Protein AF-A0A2R7JYN2-F1 (afdb_monomer_lite)

Structure (mmCIF, N/CA/C/O backbone):
data_AF-A0A2R7JYN2-F1
#
_entry.id   AF-A0A2R7JYN2-F1
#
loop_
_atom_site.group_PDB
_atom_site.id
_atom_site.type_symbol
_atom_site.label_atom_id
_atom_site.label_alt_id
_atom_site.label_comp_id
_atom_site.label_asym_id
_atom_site.label_entity_id
_atom_site.label_seq_id
_atom_site.pdbx_PDB_ins_code
_atom_site.Cartn_x
_atom_site.Cartn_y
_atom_site.Cartn_z
_atom_site.occupancy
_atom_site.B_iso_or_equiv
_atom_site.auth_seq_id
_atom_site.auth_comp_id
_atom_site.auth_asym_id
_atom_site.auth_atom_id
_atom_site.pdbx_PDB_model_num
ATOM 1 N N . MET A 1 1 ? 9.095 3.124 -20.237 1.00 51.78 1 MET A N 1
ATOM 2 C CA . MET A 1 1 ? 8.818 3.982 -19.064 1.00 51.78 1 MET A CA 1
ATOM 3 C C . MET A 1 1 ? 8.529 3.073 -17.884 1.00 51.78 1 MET A C 1
ATOM 5 O O . MET A 1 1 ? 7.940 2.028 -18.105 1.00 51.78 1 MET A O 1
ATOM 9 N N . ALA A 1 2 ? 8.998 3.399 -16.679 1.00 61.06 2 ALA A N 1
ATOM 10 C CA . ALA A 1 2 ? 8.662 2.615 -15.492 1.00 61.06 2 ALA A CA 1
ATOM 11 C C . ALA A 1 2 ? 7.290 3.066 -14.977 1.00 61.06 2 ALA A C 1
ATOM 13 O O . ALA A 1 2 ? 7.148 4.231 -14.602 1.00 61.06 2 ALA A O 1
ATOM 14 N N . ASP A 1 3 ? 6.309 2.165 -14.974 1.00 77.81 3 ASP A N 1
ATOM 15 C CA . ASP A 1 3 ? 4.997 2.400 -14.371 1.00 77.81 3 ASP A CA 1
ATOM 16 C C . ASP A 1 3 ? 5.158 2.605 -12.862 1.00 77.81 3 ASP A C 1
ATOM 18 O O . ASP A 1 3 ? 5.469 1.678 -12.105 1.00 77.81 3 ASP A O 1
ATOM 22 N N . ARG A 1 4 ? 5.009 3.861 -12.433 1.00 82.38 4 ARG A N 1
ATOM 23 C CA . ARG A 1 4 ? 4.996 4.244 -11.023 1.00 82.38 4 ARG A CA 1
ATOM 24 C C . ARG A 1 4 ? 3.560 4.236 -10.540 1.00 82.38 4 ARG A C 1
ATOM 26 O O . ARG A 1 4 ? 2.715 4.930 -11.095 1.00 82.38 4 ARG A O 1
ATOM 33 N N . ILE A 1 5 ? 3.309 3.490 -9.477 1.00 85.81 5 ILE A N 1
ATOM 34 C CA . ILE A 1 5 ? 2.005 3.410 -8.834 1.00 85.81 5 ILE A CA 1
ATOM 35 C C . ILE A 1 5 ? 2.072 3.983 -7.429 1.00 85.81 5 ILE A C 1
ATOM 37 O O . ILE A 1 5 ? 3.098 3.926 -6.746 1.00 85.81 5 ILE A O 1
ATOM 41 N N . ARG A 1 6 ? 0.950 4.541 -6.984 1.00 88.38 6 ARG A N 1
ATOM 42 C CA . ARG A 1 6 ? 0.793 5.005 -5.610 1.00 88.38 6 ARG A CA 1
ATOM 43 C C . ARG A 1 6 ? 0.183 3.889 -4.784 1.00 88.38 6 ARG A C 1
ATOM 45 O O . ARG A 1 6 ? -0.895 3.381 -5.087 1.00 88.38 6 ARG A O 1
ATOM 52 N N . LEU A 1 7 ? 0.898 3.521 -3.736 1.00 89.56 7 LEU A N 1
ATOM 53 C CA . LEU A 1 7 ? 0.530 2.476 -2.802 1.00 89.56 7 LEU A CA 1
ATOM 54 C C . LEU A 1 7 ? 0.116 3.116 -1.483 1.00 89.56 7 LEU A C 1
ATOM 56 O O . LEU A 1 7 ? 0.757 4.046 -0.996 1.00 89.56 7 LEU A O 1
ATOM 60 N N . TYR A 1 8 ? -0.945 2.592 -0.892 1.00 91.75 8 TYR A N 1
ATOM 61 C CA . TYR A 1 8 ? -1.390 2.896 0.455 1.00 91.75 8 TYR A CA 1
ATOM 62 C C . TYR A 1 8 ? -1.215 1.669 1.335 1.00 91.75 8 TYR A C 1
ATOM 64 O O . TYR A 1 8 ? -1.581 0.564 0.938 1.00 91.75 8 TYR A O 1
ATOM 72 N N . ASN A 1 9 ? -0.689 1.871 2.539 1.00 93.56 9 ASN A N 1
ATOM 73 C CA . ASN A 1 9 ? -0.686 0.853 3.575 1.00 93.56 9 ASN A CA 1
ATOM 74 C C . ASN A 1 9 ? -1.913 1.048 4.487 1.00 93.56 9 ASN A C 1
ATOM 76 O O . ASN A 1 9 ? -1.866 1.900 5.374 1.00 93.56 9 ASN A O 1
ATOM 80 N N . PRO A 1 10 ? -3.003 0.273 4.320 1.00 90.12 10 PRO A N 1
ATOM 81 C CA . PRO A 1 10 ? -4.177 0.373 5.188 1.00 90.12 10 PRO A CA 1
ATOM 82 C C . PRO A 1 10 ? -3.944 -0.211 6.591 1.00 90.12 10 PRO A C 1
ATOM 84 O O . PRO A 1 10 ? -4.828 -0.141 7.445 1.00 90.12 10 PRO A O 1
ATOM 87 N N . ARG A 1 11 ? -2.787 -0.835 6.845 1.00 89.75 11 ARG A N 1
ATOM 88 C CA . ARG A 1 11 ? -2.494 -1.519 8.105 1.00 89.75 11 ARG A CA 1
ATOM 89 C C . ARG A 1 11 ? -1.929 -0.542 9.135 1.00 89.75 11 ARG A C 1
ATOM 91 O O . ARG A 1 11 ? -1.279 0.446 8.811 1.00 89.75 11 ARG A O 1
ATOM 98 N N . GLN A 1 12 ? -2.113 -0.899 10.404 1.00 92.75 12 GLN A N 1
ATOM 99 C CA . GLN A 1 12 ? -1.505 -0.232 11.565 1.00 92.75 12 GLN A CA 1
ATOM 100 C C . GLN A 1 12 ? -0.046 -0.667 11.807 1.00 92.75 12 GLN A C 1
ATOM 102 O O . GLN A 1 12 ? 0.552 -0.311 12.817 1.00 92.75 12 GLN A O 1
ATOM 107 N N . GLN A 1 13 ? 0.532 -1.458 10.899 1.00 92.81 13 GLN A N 1
ATOM 108 C CA . GLN A 1 13 ? 1.907 -1.951 10.973 1.00 92.81 13 GLN A CA 1
ATOM 109 C C . GLN A 1 13 ? 2.673 -1.554 9.705 1.00 92.81 13 GLN A C 1
ATOM 111 O O . GLN A 1 13 ? 2.057 -1.492 8.635 1.00 92.81 13 GLN A O 1
ATOM 116 N N . PRO A 1 14 ? 3.988 -1.290 9.798 1.00 92.38 14 PRO A N 1
ATOM 117 C CA . PRO A 1 14 ? 4.812 -1.011 8.629 1.00 92.38 14 PRO A CA 1
ATOM 118 C C . PRO A 1 14 ? 4.892 -2.230 7.699 1.00 92.38 14 PRO A C 1
ATOM 120 O O . PRO A 1 14 ? 4.854 -3.374 8.152 1.00 92.38 14 PRO A O 1
ATOM 123 N N . VAL A 1 15 ? 5.001 -1.977 6.394 1.00 91.31 15 VAL A N 1
ATOM 124 C CA . VAL A 1 15 ? 5.179 -3.009 5.360 1.00 91.31 15 VAL A CA 1
ATOM 125 C C . VAL A 1 15 ? 6.520 -2.795 4.673 1.00 91.31 15 VAL A C 1
ATOM 127 O O . VAL A 1 15 ? 6.802 -1.696 4.201 1.00 91.31 15 VAL A O 1
ATOM 130 N N . GLU A 1 16 ? 7.336 -3.841 4.600 1.00 91.25 16 GLU A N 1
ATOM 131 C CA . GLU A 1 16 ? 8.651 -3.794 3.962 1.00 91.25 16 GLU A CA 1
ATOM 132 C C . GLU A 1 16 ? 8.566 -4.248 2.499 1.00 91.25 16 GLU A C 1
ATOM 134 O O . GLU A 1 16 ? 7.999 -5.292 2.167 1.00 91.25 16 GLU A O 1
ATOM 139 N N . LEU A 1 17 ? 9.145 -3.445 1.615 1.00 87.38 17 LEU A N 1
ATOM 140 C CA . LEU A 1 17 ? 9.306 -3.693 0.188 1.00 87.38 17 LEU A CA 1
ATOM 141 C C . LEU A 1 17 ? 10.787 -3.930 -0.085 1.00 87.38 17 LEU A C 1
ATOM 143 O O . LEU A 1 17 ? 11.619 -3.099 0.256 1.00 87.38 17 LEU A O 1
ATOM 147 N N . HIS A 1 18 ? 11.122 -5.069 -0.678 1.00 84.56 18 HIS A N 1
ATOM 148 C CA . HIS A 1 18 ? 12.491 -5.497 -0.941 1.00 84.56 18 HIS A CA 1
ATOM 149 C C . HIS A 1 18 ? 12.685 -5.559 -2.453 1.00 84.56 18 HIS A C 1
ATOM 151 O O . HIS A 1 18 ? 12.223 -6.496 -3.106 1.00 84.56 18 HIS A O 1
ATOM 157 N N . LEU A 1 19 ? 13.360 -4.559 -3.013 1.00 77.06 19 LEU A N 1
ATOM 158 C CA . LEU A 1 19 ? 13.567 -4.428 -4.453 1.00 77.06 19 LEU A CA 1
ATOM 159 C C . LEU A 1 19 ? 15.033 -4.155 -4.756 1.00 77.06 19 LEU A C 1
ATOM 161 O O . LEU A 1 19 ? 15.606 -3.203 -4.241 1.00 77.06 19 LEU A O 1
ATOM 165 N N . ASP A 1 20 ? 15.633 -5.023 -5.572 1.00 76.62 20 ASP A N 1
ATOM 166 C CA . ASP A 1 20 ? 17.000 -4.877 -6.092 1.00 76.62 20 ASP A CA 1
ATOM 167 C C . ASP A 1 20 ? 18.061 -4.584 -5.012 1.00 76.62 20 ASP A C 1
ATOM 169 O O . ASP A 1 20 ? 18.972 -3.781 -5.194 1.00 76.62 20 ASP A O 1
ATOM 173 N N . GLY A 1 21 ? 17.936 -5.236 -3.851 1.00 79.62 21 GLY A N 1
ATOM 174 C CA . GLY A 1 21 ? 18.854 -5.061 -2.718 1.00 79.62 21 GLY A CA 1
ATOM 175 C C . GLY A 1 21 ? 18.572 -3.835 -1.843 1.00 79.62 21 GLY A C 1
ATOM 176 O O . GLY A 1 21 ? 19.286 -3.609 -0.869 1.00 79.62 21 GLY A O 1
ATOM 177 N N . VAL A 1 22 ? 17.521 -3.072 -2.143 1.00 82.69 22 VAL A N 1
ATOM 178 C CA . VAL A 1 22 ? 17.044 -1.946 -1.337 1.00 82.69 22 VAL A CA 1
ATOM 179 C C . VAL A 1 22 ? 15.783 -2.352 -0.579 1.00 82.69 22 VAL A C 1
ATOM 181 O O . VAL A 1 22 ? 14.876 -2.974 -1.135 1.00 82.69 22 VAL A O 1
ATOM 184 N N . VAL A 1 23 ? 15.719 -1.975 0.699 1.00 87.69 23 VAL A N 1
ATOM 185 C CA . VAL A 1 23 ? 14.521 -2.129 1.530 1.00 87.69 23 VAL A CA 1
ATOM 186 C C . VAL A 1 23 ? 13.841 -0.771 1.672 1.00 87.69 23 VAL A C 1
ATOM 188 O O . VAL A 1 23 ? 14.425 0.179 2.188 1.00 87.69 23 VAL A O 1
ATOM 191 N N . CYS A 1 24 ? 12.599 -0.677 1.210 1.00 86.81 24 CYS A N 1
ATOM 192 C CA . CYS A 1 24 ? 11.725 0.468 1.409 1.00 86.81 24 CYS A CA 1
ATOM 193 C C . CYS A 1 24 ? 10.657 0.101 2.442 1.00 86.81 24 CYS A C 1
ATOM 195 O O . CYS A 1 24 ? 9.945 -0.887 2.286 1.00 86.81 24 CYS A O 1
ATOM 197 N N . VAL A 1 25 ? 10.534 0.892 3.504 1.00 90.62 25 VAL A N 1
ATOM 198 C CA . VAL A 1 25 ? 9.528 0.669 4.547 1.00 90.62 25 VAL A CA 1
ATOM 199 C C . VAL A 1 25 ? 8.366 1.622 4.316 1.00 90.62 25 VAL A C 1
ATOM 201 O O . VAL A 1 25 ? 8.549 2.837 4.338 1.00 90.62 25 VAL A O 1
ATOM 204 N N . VAL A 1 26 ? 7.167 1.077 4.119 1.00 89.75 26 VAL A N 1
ATOM 205 C CA . VAL A 1 26 ? 5.923 1.843 4.008 1.00 89.75 26 VAL A CA 1
ATOM 206 C C . VAL A 1 26 ? 5.310 1.974 5.403 1.00 89.75 26 VAL A C 1
ATOM 208 O O . VAL A 1 26 ? 4.837 0.969 5.949 1.00 89.75 26 VAL A O 1
ATOM 211 N N . PRO A 1 27 ? 5.295 3.177 6.005 1.00 90.88 27 PRO A N 1
ATOM 212 C CA . PRO A 1 27 ? 4.744 3.367 7.341 1.00 90.88 27 PRO A CA 1
ATOM 213 C C . PRO A 1 27 ? 3.247 3.017 7.401 1.00 90.88 27 PRO A C 1
ATOM 215 O O . PRO A 1 27 ? 2.567 3.001 6.368 1.00 90.88 27 PRO A O 1
ATOM 218 N N . PRO A 1 28 ? 2.710 2.734 8.598 1.00 92.81 28 PRO A N 1
ATOM 219 C CA . PRO A 1 28 ? 1.286 2.478 8.764 1.00 92.81 28 PRO A CA 1
ATOM 220 C C . PRO A 1 28 ? 0.455 3.688 8.341 1.00 92.81 28 PRO A C 1
ATOM 222 O O . PRO A 1 28 ? 0.819 4.829 8.630 1.00 92.81 28 PRO A O 1
ATOM 225 N N . LEU A 1 29 ? -0.662 3.437 7.655 1.00 90.75 29 LEU A N 1
ATOM 226 C CA . LEU A 1 29 ? -1.576 4.467 7.144 1.00 90.75 29 LEU A CA 1
ATOM 227 C C . LEU A 1 29 ? -0.907 5.521 6.244 1.00 90.75 29 LEU A C 1
ATOM 229 O O . LEU A 1 29 ? -1.469 6.597 6.023 1.00 90.75 29 LEU A O 1
ATOM 233 N N . ALA A 1 30 ? 0.276 5.224 5.708 1.00 89.81 30 ALA A N 1
ATOM 234 C CA . ALA A 1 30 ? 1.012 6.118 4.833 1.00 89.81 30 ALA A CA 1
ATOM 235 C C . ALA A 1 30 ? 0.857 5.724 3.363 1.00 89.81 30 ALA A C 1
ATOM 237 O O . ALA A 1 30 ? 0.440 4.616 3.010 1.00 89.81 30 ALA A O 1
ATOM 238 N N . ARG A 1 31 ? 1.195 6.680 2.498 1.00 89.19 31 ARG A N 1
ATOM 239 C CA . ARG A 1 31 ? 1.183 6.532 1.044 1.00 89.19 31 ARG A CA 1
ATOM 240 C C . ARG A 1 31 ? 2.609 6.635 0.531 1.00 89.19 31 ARG A C 1
ATOM 242 O O . ARG A 1 31 ? 3.358 7.489 0.998 1.00 89.19 31 ARG A O 1
ATOM 249 N N . VAL A 1 32 ? 2.958 5.802 -0.437 1.00 88.19 32 VAL A N 1
ATOM 250 C CA . VAL A 1 32 ? 4.268 5.819 -1.088 1.00 88.19 32 VAL A CA 1
ATOM 251 C C . VAL A 1 32 ? 4.092 5.695 -2.595 1.00 88.19 32 VAL A C 1
ATOM 253 O O . VAL A 1 32 ? 3.174 5.028 -3.067 1.00 88.19 32 VAL A O 1
ATOM 256 N N . GLU A 1 33 ? 4.960 6.348 -3.356 1.00 88.50 33 GLU A N 1
ATOM 257 C CA . GLU A 1 33 ? 5.062 6.121 -4.794 1.00 88.50 33 GLU A CA 1
ATOM 258 C C . GLU A 1 33 ? 6.151 5.080 -5.043 1.00 88.50 33 GLU A C 1
ATOM 260 O O . GLU A 1 33 ? 7.263 5.204 -4.529 1.00 88.50 33 GLU A O 1
ATOM 265 N N . HIS A 1 34 ? 5.818 4.037 -5.796 1.00 85.88 34 HIS A N 1
ATOM 266 C CA . HIS A 1 34 ? 6.726 2.930 -6.047 1.00 85.88 34 HIS A CA 1
ATOM 267 C C . HIS A 1 34 ? 6.619 2.445 -7.492 1.00 85.88 34 HIS A C 1
ATOM 269 O O . HIS A 1 34 ? 5.546 2.457 -8.091 1.00 85.88 34 HIS A O 1
ATOM 275 N N . VAL A 1 35 ? 7.732 1.977 -8.056 1.00 85.38 35 VAL A N 1
ATOM 276 C CA . VAL A 1 35 ? 7.729 1.265 -9.341 1.00 85.38 35 VAL A CA 1
ATOM 277 C C . VAL A 1 35 ? 7.029 -0.085 -9.176 1.00 85.38 35 VAL A C 1
ATOM 279 O O . VAL A 1 35 ? 7.303 -0.803 -8.207 1.00 85.38 35 VAL A O 1
ATOM 282 N N . CYS A 1 36 ? 6.141 -0.427 -10.112 1.00 81.81 36 CYS A N 1
ATOM 283 C CA . CYS A 1 36 ? 5.492 -1.735 -10.160 1.00 81.81 36 CYS A CA 1
ATOM 284 C C . CYS A 1 36 ? 6.520 -2.872 -10.159 1.00 81.81 36 CYS A C 1
ATOM 286 O O . CYS A 1 36 ? 7.463 -2.883 -10.948 1.00 81.81 36 CYS A O 1
ATOM 288 N N . SER A 1 37 ? 6.309 -3.862 -9.292 1.00 84.62 37 SER A N 1
ATOM 289 C CA . SER A 1 37 ? 7.142 -5.060 -9.223 1.00 84.62 37 SER A CA 1
ATOM 290 C C . SER A 1 37 ? 6.327 -6.295 -8.849 1.00 84.62 37 SER A C 1
ATOM 292 O O . SER A 1 37 ? 5.222 -6.200 -8.306 1.00 84.62 37 SER A O 1
ATOM 294 N N . GLY A 1 38 ? 6.890 -7.483 -9.085 1.00 85.62 38 GLY A N 1
ATOM 295 C CA . GLY A 1 38 ? 6.231 -8.746 -8.739 1.00 85.62 38 GLY A CA 1
ATOM 296 C C . GLY A 1 38 ? 5.969 -8.923 -7.236 1.00 85.62 38 GLY A C 1
ATOM 297 O O . GLY A 1 38 ? 5.037 -9.632 -6.855 1.00 85.62 38 GLY A O 1
ATOM 298 N N . GLN A 1 39 ? 6.758 -8.279 -6.366 1.00 87.06 39 GLN A N 1
ATOM 299 C CA . GLN A 1 39 ? 6.496 -8.272 -4.923 1.00 87.06 39 GLN A CA 1
ATOM 300 C C . GLN A 1 39 ? 5.328 -7.344 -4.581 1.00 87.06 39 GLN A C 1
ATOM 302 O O . GLN A 1 39 ? 4.443 -7.736 -3.824 1.00 87.06 39 GLN A O 1
ATOM 307 N N . VAL A 1 40 ? 5.286 -6.151 -5.181 1.00 87.12 40 VAL A N 1
ATOM 308 C CA . VAL A 1 40 ? 4.183 -5.199 -5.002 1.00 87.12 40 VAL A CA 1
ATOM 309 C C . VAL A 1 40 ? 2.858 -5.825 -5.439 1.00 87.12 40 VAL A C 1
ATOM 311 O O . VAL A 1 40 ? 1.891 -5.775 -4.685 1.00 87.12 40 VAL A O 1
ATOM 314 N N . HIS A 1 41 ? 2.828 -6.523 -6.579 1.00 87.44 41 HIS A N 1
ATOM 315 C CA . HIS A 1 41 ? 1.643 -7.268 -7.024 1.00 87.44 41 HIS A CA 1
ATOM 316 C C . HIS A 1 41 ? 1.185 -8.314 -6.001 1.00 87.44 41 HIS A C 1
ATOM 318 O O . HIS A 1 41 ? -0.009 -8.431 -5.735 1.00 87.44 41 HIS A O 1
ATOM 324 N N . ARG A 1 42 ? 2.117 -9.052 -5.383 1.00 87.75 42 ARG A N 1
ATOM 325 C CA . ARG A 1 42 ? 1.787 -10.011 -4.316 1.00 87.75 42 ARG A CA 1
ATOM 326 C C . ARG A 1 42 ? 1.244 -9.324 -3.063 1.00 87.75 42 ARG A C 1
ATOM 328 O O . ARG A 1 42 ? 0.285 -9.815 -2.473 1.00 87.75 42 ARG A O 1
ATOM 335 N N . LEU A 1 43 ? 1.818 -8.194 -2.659 1.00 87.44 43 LEU A N 1
ATOM 336 C CA . LEU A 1 43 ? 1.345 -7.427 -1.500 1.00 87.44 43 LEU 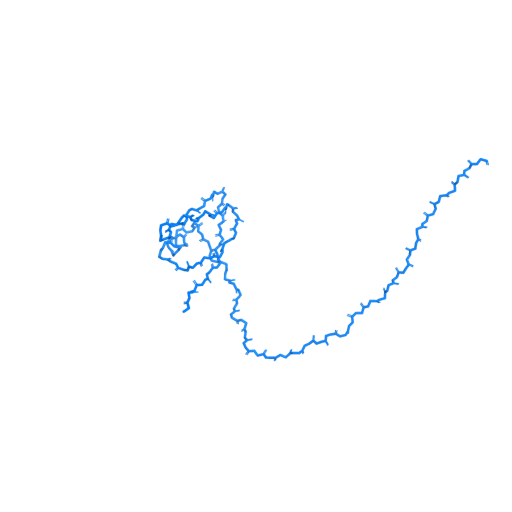A CA 1
ATOM 337 C C . LEU A 1 43 ? -0.037 -6.811 -1.735 1.00 87.44 43 LEU A C 1
ATOM 339 O O . LEU A 1 43 ? -0.844 -6.764 -0.812 1.00 87.44 43 LEU A O 1
ATOM 343 N N . ILE A 1 44 ? -0.342 -6.413 -2.969 1.00 89.06 44 ILE A N 1
ATOM 344 C CA . ILE A 1 44 ? -1.689 -5.992 -3.361 1.00 89.06 44 ILE A CA 1
ATOM 345 C C . ILE A 1 44 ? -2.653 -7.183 -3.330 1.00 89.06 44 ILE A C 1
ATOM 347 O O . ILE A 1 44 ? -3.703 -7.107 -2.700 1.00 89.06 44 ILE A O 1
ATOM 351 N N . ALA A 1 45 ? -2.278 -8.312 -3.940 1.00 87.62 45 ALA A N 1
ATOM 352 C CA . ALA A 1 45 ? -3.112 -9.516 -3.989 1.00 87.62 45 ALA A CA 1
ATOM 353 C C . ALA A 1 45 ? -3.430 -10.089 -2.595 1.00 87.62 45 ALA A C 1
ATOM 355 O O . ALA A 1 45 ? -4.500 -10.648 -2.380 1.00 87.62 45 ALA A O 1
ATOM 356 N N . THR A 1 46 ? -2.511 -9.934 -1.639 1.00 89.00 46 THR A N 1
ATOM 357 C CA . THR A 1 46 ? -2.692 -10.343 -0.233 1.00 89.00 46 THR A CA 1
ATOM 358 C C . THR A 1 46 ? -3.398 -9.292 0.626 1.00 89.00 46 THR A C 1
ATOM 360 O O . THR A 1 46 ? -3.669 -9.547 1.798 1.00 89.00 46 THR A O 1
ATOM 363 N N . GLY A 1 47 ? -3.691 -8.110 0.076 1.00 86.56 47 GLY A N 1
ATOM 364 C CA . GLY A 1 47 ? -4.325 -7.002 0.794 1.00 86.56 47 GLY A CA 1
ATOM 365 C C . GLY A 1 47 ? -3.402 -6.258 1.766 1.00 86.56 47 GLY A C 1
ATOM 366 O O . GLY A 1 47 ? -3.878 -5.453 2.565 1.00 86.56 47 GLY A O 1
ATOM 367 N N . ALA A 1 48 ? -2.090 -6.504 1.721 1.00 88.12 48 ALA A N 1
ATOM 368 C CA . ALA A 1 48 ? -1.116 -5.791 2.542 1.00 88.12 48 ALA A CA 1
ATOM 369 C C . ALA A 1 48 ? -0.923 -4.333 2.095 1.00 88.12 48 ALA A C 1
ATOM 371 O O . ALA A 1 48 ? -0.673 -3.470 2.934 1.00 88.12 48 ALA A O 1
ATOM 372 N N . LEU A 1 49 ? -1.058 -4.066 0.793 1.00 90.00 49 LEU A N 1
ATOM 373 C CA . LEU A 1 49 ? -1.026 -2.731 0.194 1.00 90.00 49 LEU A CA 1
ATOM 374 C C . LEU A 1 49 ? -2.232 -2.544 -0.730 1.00 90.00 49 LEU A C 1
ATOM 376 O O . LEU A 1 49 ? -2.759 -3.504 -1.282 1.00 90.00 49 LEU A O 1
ATOM 380 N N . GLN A 1 50 ? -2.660 -1.301 -0.916 1.00 89.56 50 GLN A N 1
ATOM 381 C CA . GLN A 1 50 ? -3.735 -0.933 -1.835 1.00 89.56 50 GLN A CA 1
ATOM 382 C C . GLN A 1 50 ? -3.211 0.042 -2.880 1.00 89.56 50 GLN A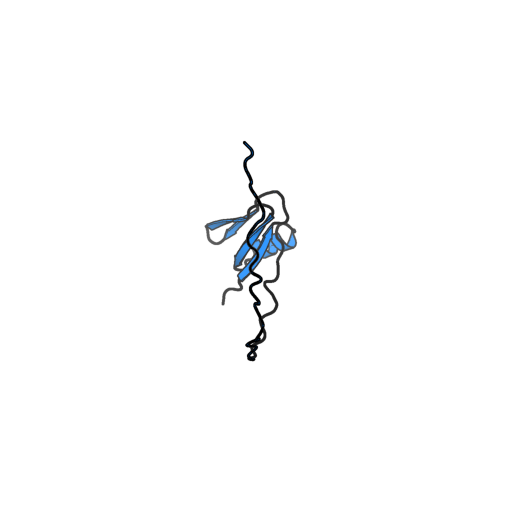 C 1
ATOM 384 O O . GLN A 1 50 ? -2.468 0.964 -2.547 1.00 89.56 50 GLN A O 1
ATOM 389 N N . VAL A 1 51 ? -3.609 -0.140 -4.137 1.00 88.69 51 VAL A N 1
ATOM 390 C CA . VAL A 1 51 ? -3.336 0.849 -5.183 1.00 88.69 51 VAL A CA 1
ATOM 391 C C . VAL A 1 51 ? -4.348 1.975 -5.038 1.00 88.69 51 VAL A C 1
ATOM 393 O O . VAL A 1 51 ? -5.554 1.744 -5.047 1.00 88.69 51 VAL A O 1
ATOM 396 N N . ILE A 1 52 ? -3.847 3.193 -4.885 1.00 84.81 52 ILE A N 1
ATOM 397 C CA . ILE A 1 52 ? -4.648 4.414 -4.960 1.00 84.81 52 ILE A CA 1
ATOM 398 C C . ILE A 1 52 ? -4.311 5.034 -6.302 1.00 84.81 52 ILE A C 1
ATOM 400 O O . ILE A 1 52 ? -3.299 5.719 -6.435 1.00 84.81 52 ILE A O 1
ATOM 404 N N . ASP A 1 53 ? -5.127 4.709 -7.300 1.00 70.19 53 ASP A N 1
ATOM 405 C CA . ASP A 1 53 ? -4.969 5.179 -8.671 1.00 70.19 53 ASP A CA 1
ATOM 406 C C . ASP A 1 53 ? -4.705 6.690 -8.687 1.00 70.19 53 ASP A C 1
ATOM 408 O O . ASP A 1 53 ? -5.438 7.490 -8.092 1.00 70.19 53 ASP A O 1
ATOM 412 N N . ALA A 1 54 ? -3.595 7.085 -9.303 1.00 55.25 54 ALA A N 1
ATOM 413 C CA . ALA A 1 54 ? -3.132 8.461 -9.327 1.00 55.25 54 ALA A CA 1
ATOM 414 C C . ALA A 1 54 ? -3.875 9.258 -10.401 1.00 55.25 54 ALA A C 1
ATOM 416 O O . ALA A 1 54 ? -3.224 9.827 -11.261 1.00 55.25 54 ALA A O 1
ATOM 417 N N . ALA A 1 55 ? -5.205 9.333 -10.307 1.00 46.78 55 ALA A N 1
ATOM 418 C CA . ALA A 1 55 ? -6.089 9.959 -11.290 1.00 46.78 55 ALA A CA 1
ATOM 419 C C . ALA A 1 55 ? -5.983 9.342 -12.709 1.00 46.78 55 ALA A C 1
ATOM 421 O O . ALA A 1 55 ? -4.930 8.857 -13.119 1.00 46.78 55 ALA A O 1
ATOM 422 N N . PRO A 1 56 ? -7.077 9.340 -13.492 1.00 45.78 56 PRO A N 1
ATOM 423 C CA . PRO A 1 56 ? -6.997 8.991 -14.910 1.00 45.78 56 PRO A CA 1
ATOM 424 C C . PRO A 1 56 ? -5.938 9.868 -15.599 1.00 45.78 56 PRO A C 1
ATOM 426 O O . PRO A 1 56 ? -5.729 11.001 -15.145 1.00 45.78 56 PRO A O 1
ATOM 429 N N . PRO A 1 57 ? -5.276 9.392 -16.675 1.00 45.91 57 PRO A N 1
ATOM 430 C CA . PRO A 1 57 ? -4.386 10.241 -17.455 1.00 45.91 57 PRO A CA 1
ATOM 431 C C . PRO A 1 57 ? -5.153 11.520 -17.778 1.00 45.91 57 PRO A C 1
ATOM 433 O O . PRO A 1 57 ? -6.253 11.457 -18.333 1.00 45.91 57 PRO A O 1
ATOM 436 N N . ALA A 1 58 ? -4.627 12.662 -17.328 1.00 45.06 58 ALA A N 1
ATOM 437 C CA . ALA A 1 58 ? -5.188 13.948 -17.690 1.00 45.06 58 ALA A CA 1
ATOM 438 C C . ALA A 1 58 ? -5.260 13.947 -19.213 1.00 45.06 58 ALA A C 1
ATOM 440 O O . ALA A 1 58 ? -4.234 13.783 -19.874 1.00 45.06 58 ALA A O 1
ATOM 441 N N . ALA A 1 59 ? -6.486 14.017 -19.730 1.00 46.78 59 ALA A N 1
ATOM 442 C CA . ALA A 1 59 ? -6.731 14.175 -21.143 1.00 46.78 59 ALA A CA 1
ATOM 443 C C . ALA A 1 59 ? -5.798 15.279 -21.644 1.00 46.78 59 ALA A C 1
ATOM 445 O O . ALA A 1 59 ? -5.805 16.395 -21.115 1.00 46.78 59 ALA A O 1
ATOM 446 N N . GLU A 1 60 ? -4.962 14.947 -22.621 1.00 50.16 60 GLU A N 1
ATOM 447 C CA . GLU A 1 60 ? -4.445 15.953 -23.527 1.00 50.16 60 GLU A CA 1
ATOM 448 C C . GLU A 1 60 ? -5.676 16.618 -24.149 1.00 50.16 60 GLU A C 1
ATOM 450 O O . GLU A 1 60 ? -6.301 16.025 -25.018 1.00 50.16 60 GLU A O 1
ATOM 455 N N . ASP A 1 61 ? -6.104 17.772 -23.637 1.00 45.03 61 ASP A N 1
ATOM 456 C CA . ASP A 1 61 ? -6.482 18.881 -24.503 1.00 45.03 61 ASP A CA 1
ATOM 457 C C . ASP A 1 61 ? -6.580 20.205 -23.741 1.00 45.03 61 ASP A C 1
ATOM 459 O O . ASP A 1 61 ? -7.024 20.310 -22.596 1.00 45.03 61 ASP A O 1
ATOM 463 N N . SER A 1 62 ? -6.113 21.227 -24.437 1.00 52.31 62 SER A N 1
ATOM 464 C CA . SER A 1 62 ? -6.116 22.633 -24.080 1.00 52.31 62 SER A CA 1
ATOM 465 C C . SER A 1 62 ? -7.509 23.152 -23.707 1.00 52.31 62 SER A C 1
ATOM 467 O O . SER A 1 62 ? -8.480 22.826 -24.371 1.00 52.31 62 SER A O 1
ATOM 469 N N . ALA A 1 63 ? -7.592 24.072 -22.740 1.00 48.59 63 ALA A N 1
ATOM 470 C CA . ALA A 1 63 ? -8.314 25.348 -22.886 1.00 48.59 63 ALA A CA 1
ATOM 471 C C . ALA A 1 63 ? -8.411 26.094 -21.545 1.00 48.59 63 ALA A C 1
ATOM 473 O O . ALA A 1 63 ? -9.218 25.789 -20.675 1.00 48.59 63 ALA A O 1
ATOM 474 N N . ASN A 1 64 ? -7.562 27.112 -21.421 1.00 53.50 64 ASN A N 1
ATOM 475 C CA . ASN A 1 64 ? -7.905 28.466 -20.991 1.00 53.50 64 ASN A CA 1
ATOM 476 C C . ASN A 1 64 ? -9.163 28.647 -20.104 1.00 53.50 64 ASN A C 1
ATOM 478 O O . ASN A 1 64 ? -10.285 28.694 -20.601 1.00 53.50 64 ASN A O 1
ATOM 482 N N . ALA A 1 65 ? -8.959 28.909 -18.811 1.00 45.97 65 ALA A N 1
ATOM 483 C CA . ALA A 1 65 ? -9.967 29.536 -17.959 1.00 45.97 65 ALA A CA 1
ATOM 484 C C . ALA A 1 65 ? -9.304 30.528 -16.990 1.00 45.97 65 ALA A C 1
ATOM 486 O O . ALA A 1 65 ? -9.175 30.287 -15.790 1.00 45.97 65 ALA A O 1
ATOM 487 N N . THR A 1 66 ? -8.873 31.675 -17.518 1.00 50.56 66 THR A N 1
ATOM 488 C CA . THR A 1 66 ? 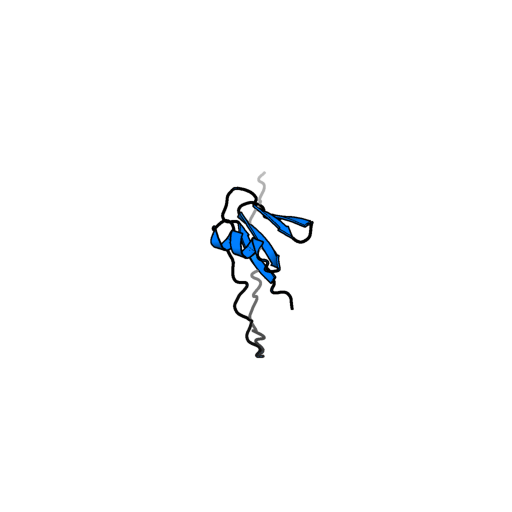-8.684 32.890 -16.716 1.00 50.56 66 THR A CA 1
ATOM 489 C C . THR A 1 66 ? -10.053 33.331 -16.194 1.00 50.56 66 THR A C 1
ATOM 491 O O . THR A 1 66 ? -10.825 33.966 -16.906 1.00 50.56 66 THR A O 1
ATOM 494 N N . GLY A 1 67 ? -10.385 32.959 -14.959 1.00 47.44 67 GLY A N 1
ATOM 495 C CA . GLY A 1 67 ? -11.570 33.470 -14.271 1.00 47.44 67 GLY A CA 1
ATOM 496 C C 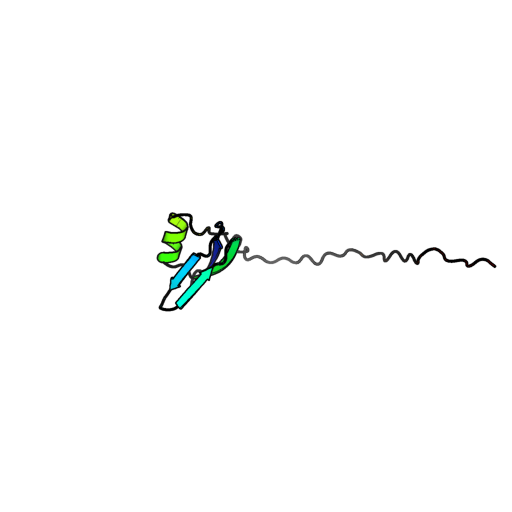. GLY A 1 67 ? -11.317 34.875 -13.705 1.00 47.44 67 GLY A C 1
ATOM 497 O O . GLY A 1 67 ? -10.333 35.055 -12.987 1.00 47.44 67 GLY A O 1
ATOM 498 N N . PRO A 1 68 ? -12.178 35.875 -13.968 1.00 65.75 68 PRO A N 1
ATOM 499 C CA . PRO A 1 68 ? -12.155 37.146 -13.261 1.00 65.75 68 PRO A CA 1
ATOM 500 C C . PRO A 1 68 ? -13.191 37.115 -12.129 1.00 65.75 68 PRO A C 1
ATOM 502 O O . PRO A 1 68 ? -14.384 37.036 -12.398 1.00 65.75 68 PRO A O 1
ATOM 505 N N . ASN A 1 69 ? -12.756 37.140 -10.868 1.00 47.12 69 ASN A N 1
ATOM 506 C CA . ASN A 1 69 ? -13.549 37.534 -9.685 1.00 47.12 69 ASN A CA 1
ATOM 507 C C . ASN A 1 69 ? -12.757 37.174 -8.423 1.00 47.12 69 ASN A C 1
ATOM 509 O O . ASN A 1 69 ? -12.146 36.118 -8.371 1.00 47.12 69 ASN A O 1
ATOM 513 N N . ALA A 1 70 ? -12.770 37.885 -7.307 1.00 49.38 70 ALA A N 1
ATOM 514 C CA . ALA A 1 70 ? -13.225 39.205 -6.898 1.00 49.38 70 ALA A CA 1
ATOM 515 C C . ALA A 1 70 ? -12.743 39.311 -5.440 1.00 49.38 70 ALA A C 1
ATOM 517 O O . ALA A 1 70 ? -12.839 38.334 -4.697 1.00 49.38 70 ALA A O 1
ATOM 518 N N . ALA A 1 71 ? -12.263 40.469 -4.992 1.00 53.81 71 ALA A N 1
ATOM 519 C CA . ALA A 1 71 ? -12.033 40.695 -3.566 1.00 53.81 71 ALA A CA 1
ATOM 520 C C . ALA A 1 71 ? -12.457 42.117 -3.173 1.00 53.81 71 ALA A C 1
ATOM 522 O O . ALA A 1 71 ? -11.706 43.063 -3.408 1.00 53.81 71 ALA A O 1
ATOM 523 N N . PRO A 1 72 ? -13.632 42.307 -2.544 1.00 56.91 72 PRO A N 1
ATOM 524 C CA . PRO A 1 72 ? -13.893 43.495 -1.750 1.00 56.91 72 PRO A CA 1
ATOM 525 C C . PRO A 1 72 ? -13.316 43.286 -0.342 1.00 56.91 72 PRO A C 1
ATOM 527 O O . PRO A 1 72 ? -13.833 42.515 0.466 1.00 56.91 72 PRO A O 1
ATOM 530 N N . VAL A 1 73 ? -12.223 43.983 -0.030 1.00 58.50 73 VAL A N 1
ATOM 531 C CA . VAL A 1 73 ? -11.656 44.045 1.326 1.00 58.50 73 VAL A CA 1
ATOM 532 C C . VAL A 1 73 ? -12.559 44.882 2.237 1.00 58.50 73 VAL A C 1
ATOM 534 O O . VAL A 1 73 ? -12.464 46.107 2.300 1.00 58.50 73 VAL A O 1
ATOM 537 N N . ALA A 1 74 ? -13.433 44.207 2.983 1.00 49.81 74 ALA A N 1
ATOM 538 C CA . ALA A 1 74 ? -14.176 44.796 4.090 1.00 49.81 74 ALA A CA 1
ATOM 539 C C . ALA A 1 74 ? -13.221 45.121 5.256 1.00 49.81 74 ALA A C 1
ATOM 541 O O . ALA A 1 74 ? -12.865 44.265 6.066 1.00 49.81 74 ALA A O 1
ATOM 542 N N . ARG A 1 75 ? -12.798 46.385 5.356 1.00 53.38 75 ARG A N 1
ATOM 543 C CA . ARG A 1 75 ? -12.089 46.925 6.524 1.00 53.38 75 ARG A CA 1
ATOM 544 C C . ARG A 1 75 ? -13.051 47.060 7.713 1.00 53.38 75 ARG A C 1
ATOM 546 O O . ARG A 1 75 ? -13.917 47.929 7.717 1.00 53.38 75 ARG A O 1
ATOM 553 N N . ARG A 1 76 ? -12.838 46.270 8.767 1.00 57.97 76 ARG A N 1
ATOM 554 C CA . ARG A 1 76 ? -13.287 46.567 10.141 1.00 57.97 76 ARG A CA 1
ATOM 555 C C . ARG A 1 76 ? -12.068 46.659 11.060 1.00 57.97 76 ARG A C 1
ATOM 557 O O . ARG A 1 76 ? -11.362 45.661 11.191 1.00 57.97 76 ARG A O 1
ATOM 564 N N . PRO A 1 77 ? -11.851 47.784 11.760 1.00 59.09 77 PRO A N 1
ATOM 565 C CA . PRO A 1 77 ? -11.064 47.776 12.988 1.00 59.09 77 PRO A CA 1
ATOM 566 C C . PRO A 1 77 ? -11.940 47.784 14.243 1.00 59.09 77 PRO A C 1
ATOM 568 O O . PRO A 1 77 ? -13.109 48.159 14.237 1.00 59.09 77 PRO A O 1
ATOM 571 N N . ARG A 1 78 ? -11.323 47.280 15.307 1.00 56.31 78 ARG A N 1
ATOM 572 C CA . ARG A 1 78 ? -11.890 46.719 16.532 1.00 56.31 78 ARG A CA 1
ATOM 573 C C . ARG A 1 78 ? -12.413 47.761 17.527 1.00 56.31 78 ARG A C 1
ATOM 575 O O . ARG A 1 78 ? -11.986 48.908 17.563 1.00 56.31 78 ARG A O 1
ATOM 582 N N . ARG A 1 79 ? -13.330 47.282 18.368 1.00 54.41 79 ARG A N 1
ATOM 583 C CA . ARG A 1 79 ? -14.016 47.965 19.468 1.00 54.41 79 ARG A CA 1
ATOM 584 C C . ARG A 1 79 ? -13.105 48.088 20.709 1.00 54.41 79 ARG A C 1
ATOM 586 O O . ARG A 1 79 ? -12.426 47.126 21.047 1.00 54.41 79 ARG A O 1
ATOM 593 N N . THR A 1 80 ? -13.227 49.231 21.398 1.00 51.91 80 THR A N 1
ATOM 594 C CA . THR A 1 80 ? -13.115 49.484 22.860 1.00 51.91 80 THR A CA 1
ATOM 595 C C . THR A 1 80 ? -11.832 49.162 23.632 1.00 51.91 80 THR A C 1
ATOM 597 O O . THR A 1 80 ? -11.518 47.997 23.820 1.00 51.91 80 THR A O 1
ATOM 600 N N . THR A 1 81 ? -11.299 50.189 24.312 1.00 57.84 81 THR A N 1
ATOM 601 C CA . THR A 1 81 ? -11.085 50.178 25.779 1.00 57.84 81 THR A CA 1
ATOM 602 C C . THR A 1 81 ? -11.047 51.610 26.329 1.00 57.84 81 THR A C 1
ATOM 604 O O . THR A 1 81 ? -10.226 52.421 25.914 1.00 57.84 81 THR A O 1
ATOM 607 N N . ARG A 1 82 ? -11.955 51.904 27.266 1.00 56.44 82 ARG A N 1
ATOM 608 C CA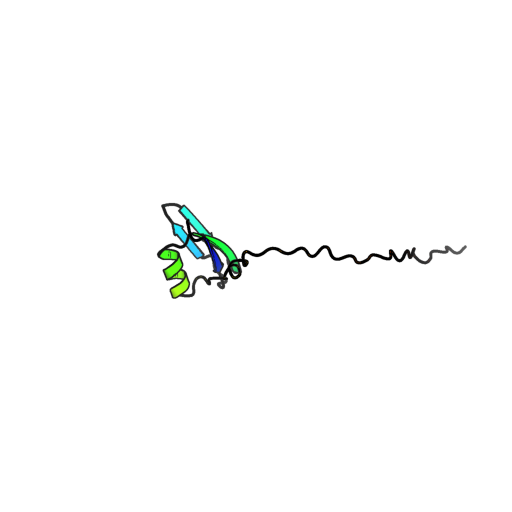 . ARG A 1 82 ? -12.020 53.107 28.112 1.00 56.44 82 ARG A CA 1
ATOM 609 C C . ARG A 1 82 ? -11.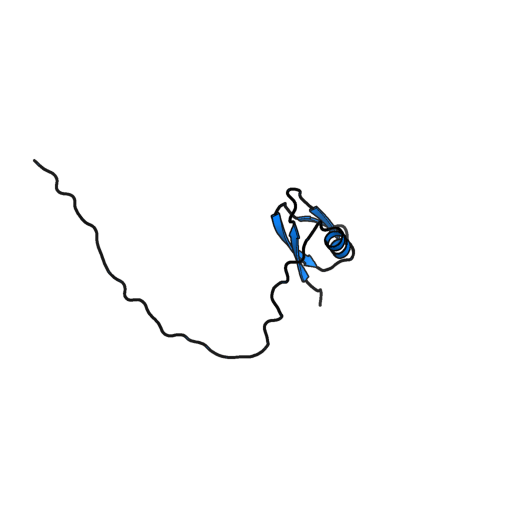464 52.714 29.488 1.00 56.44 82 ARG A C 1
ATOM 611 O O . ARG A 1 82 ? -11.963 51.722 30.018 1.00 56.44 82 ARG A O 1
ATOM 618 N N . PRO A 1 83 ? -10.517 53.443 30.096 1.00 63.22 83 PRO A N 1
ATOM 619 C CA . PRO A 1 83 ? -10.266 53.338 31.529 1.00 63.22 83 PRO A CA 1
ATOM 620 C C . PRO A 1 83 ? -11.059 54.412 32.285 1.00 63.22 83 PRO A C 1
ATOM 622 O O . PRO A 1 83 ? -11.126 55.564 31.863 1.00 63.22 83 PRO A O 1
ATOM 625 N N . GLN A 1 84 ? -11.677 54.004 33.391 1.00 54.72 84 GLN A N 1
ATOM 626 C CA . GLN A 1 84 ? -12.215 54.883 34.427 1.00 54.72 84 GLN A CA 1
ATOM 627 C C . GLN A 1 84 ? -11.075 55.380 35.328 1.00 54.72 84 GLN A C 1
ATOM 629 O O . GLN A 1 84 ? -10.297 54.553 35.806 1.00 54.72 84 GLN A O 1
ATOM 634 N N . ARG A 1 85 ? -11.034 56.682 35.624 1.00 53.00 85 ARG A N 1
ATOM 635 C CA . ARG A 1 85 ? -10.973 57.234 36.987 1.00 53.00 85 ARG A CA 1
ATOM 636 C C . ARG A 1 85 ? -11.192 58.739 36.963 1.00 53.00 85 ARG A C 1
ATOM 638 O O . ARG A 1 85 ? -10.737 59.367 35.985 1.00 53.00 85 ARG A O 1
#

Sequence (85 aa):
MADRIRLYNPRQQPVELHLDGVVCVVPPLARVEHVCSGQVHRLIATGALQVIDAAPPAAEDSANATGPNAAPVARRPRRTTRPQR

Radius of gyration: 25.32 Å; chains: 1; bounding box: 33×68×62 Å

Foldseek 3Di:
DFDKFKKFQCDCQWDWDQDPNDIDIAHHRHIDIDGDDPVVVVCCVVVRIDTDGPDDPDDPDDDDDPDDDDDDPDDDDDDDDDDDD

pLDDT: mean 73.39, std 17.59, range [45.03, 93.56]

Secondary structure (DSSP, 8-state):
---EEEEE--SSS-EEEEETTEEEEE-TT-EEEEE--HHHHHHHHTTSSEE----SPPP-----------------PPP--PPP-